Protein AF-A0A443IJJ0-F1 (afdb_monomer_lite)

Organism: NCBI:txid254758

Structure (mmCIF, N/CA/C/O backbone):
data_AF-A0A443IJJ0-F1
#
_entry.id   AF-A0A443IJJ0-F1
#
loop_
_atom_site.group_PDB
_atom_site.id
_atom_site.type_symbol
_atom_site.label_atom_id
_atom_site.label_alt_id
_atom_site.label_comp_id
_atom_site.label_asym_id
_atom_site.label_entity_id
_atom_site.label_seq_id
_atom_site.pdbx_PDB_ins_code
_atom_site.Cartn_x
_atom_site.Cartn_y
_atom_site.Cartn_z
_atom_site.occupancy
_atom_site.B_iso_or_equiv
_atom_site.auth_seq_id
_atom_site.auth_comp_id
_atom_site.auth_asym_id
_atom_site.auth_atom_id
_atom_site.pdbx_PDB_model_num
ATOM 1 N N . MET A 1 1 ? 19.504 5.760 -14.380 1.00 50.19 1 MET A N 1
ATOM 2 C CA . MET A 1 1 ? 19.863 5.958 -12.958 1.00 50.19 1 MET A CA 1
ATOM 3 C C . MET A 1 1 ? 19.095 7.108 -12.305 1.00 50.19 1 MET A C 1
ATOM 5 O O . MET A 1 1 ? 18.280 6.816 -11.445 1.00 50.19 1 MET A O 1
ATOM 9 N N . LEU A 1 2 ? 19.243 8.379 -12.713 1.00 52.38 2 LEU A N 1
ATOM 10 C CA . LEU A 1 2 ? 18.536 9.511 -12.061 1.00 52.38 2 LEU A CA 1
ATOM 11 C C . LEU A 1 2 ? 16.993 9.417 -12.095 1.00 52.38 2 LEU A C 1
ATOM 13 O O . LEU A 1 2 ? 16.340 9.700 -11.095 1.00 52.38 2 LEU A O 1
ATOM 17 N N . ILE A 1 3 ? 16.409 8.955 -13.208 1.00 60.81 3 ILE A N 1
ATOM 18 C CA . ILE A 1 3 ? 14.946 8.785 -13.343 1.00 60.81 3 ILE A CA 1
ATOM 19 C C . ILE A 1 3 ? 14.424 7.639 -12.451 1.00 60.81 3 ILE A C 1
ATOM 21 O O . ILE A 1 3 ? 13.327 7.722 -11.904 1.00 60.81 3 ILE A O 1
ATOM 25 N N . GLY A 1 4 ? 15.232 6.594 -12.252 1.00 62.72 4 GLY A N 1
ATOM 26 C CA . GLY A 1 4 ? 14.886 5.440 -11.422 1.00 62.72 4 GLY A CA 1
ATOM 27 C C . GLY A 1 4 ? 14.870 5.756 -9.926 1.00 62.72 4 GLY A C 1
ATOM 28 O O . GLY A 1 4 ? 13.913 5.411 -9.236 1.00 62.72 4 GLY A O 1
ATOM 29 N N . MET A 1 5 ? 15.864 6.508 -9.437 1.00 66.44 5 MET A N 1
ATOM 30 C CA . MET A 1 5 ? 15.896 6.980 -8.044 1.00 66.44 5 MET A CA 1
ATOM 31 C C . MET A 1 5 ? 14.696 7.867 -7.692 1.00 66.44 5 MET A C 1
ATOM 33 O O . MET A 1 5 ? 14.154 7.751 -6.593 1.00 66.44 5 MET A O 1
ATOM 37 N N . GLY A 1 6 ? 14.250 8.717 -8.624 1.00 72.94 6 GLY A N 1
ATOM 38 C CA . GLY A 1 6 ? 13.055 9.542 -8.431 1.00 72.94 6 GLY A CA 1
ATOM 39 C C . GLY A 1 6 ? 11.790 8.704 -8.217 1.00 72.94 6 GLY A C 1
ATOM 40 O O . GLY A 1 6 ? 11.009 8.989 -7.311 1.00 72.94 6 GLY A O 1
ATOM 41 N N . GLY A 1 7 ? 11.622 7.623 -8.987 1.00 71.75 7 GLY A N 1
ATOM 42 C CA . GLY A 1 7 ? 10.493 6.698 -8.840 1.00 71.75 7 GLY A CA 1
ATOM 43 C C . GLY A 1 7 ? 10.457 5.999 -7.477 1.00 71.75 7 GLY A C 1
ATOM 44 O O . GLY A 1 7 ? 9.388 5.888 -6.868 1.00 71.75 7 GLY A O 1
ATOM 45 N N . ILE A 1 8 ? 11.624 5.609 -6.958 1.00 75.75 8 ILE A N 1
ATOM 46 C CA . ILE A 1 8 ? 11.750 4.967 -5.642 1.00 75.75 8 ILE A CA 1
ATOM 47 C C . ILE A 1 8 ? 11.383 5.958 -4.531 1.00 75.75 8 ILE A C 1
ATOM 49 O O . ILE A 1 8 ? 10.575 5.632 -3.660 1.00 75.75 8 ILE A O 1
ATOM 53 N N . PHE A 1 9 ? 11.918 7.182 -4.584 1.00 82.88 9 PHE A N 1
ATOM 54 C CA . PHE A 1 9 ? 11.635 8.222 -3.589 1.00 82.88 9 PHE A CA 1
ATOM 55 C C . PHE A 1 9 ? 10.151 8.593 -3.541 1.00 82.88 9 PHE A C 1
ATOM 57 O O . PHE A 1 9 ? 9.562 8.666 -2.463 1.00 82.88 9 PHE A O 1
ATOM 64 N N . VAL A 1 10 ? 9.527 8.775 -4.708 1.00 81.62 10 VAL A N 1
ATOM 65 C CA . VAL A 1 10 ? 8.091 9.070 -4.798 1.00 81.62 10 VAL A CA 1
ATOM 66 C C . VAL A 1 10 ? 7.271 7.916 -4.231 1.00 81.62 10 VAL A C 1
ATOM 68 O O . VAL A 1 10 ? 6.369 8.157 -3.434 1.00 81.62 10 VAL A O 1
ATOM 71 N N . SER A 1 11 ? 7.615 6.671 -4.574 1.00 79.44 11 SER A N 1
ATOM 72 C CA . SER A 1 11 ? 6.931 5.475 -4.065 1.00 79.44 11 SER A CA 1
ATOM 73 C C . SER A 1 11 ? 7.027 5.370 -2.542 1.00 79.44 11 SER A C 1
ATOM 75 O O . SER A 1 11 ? 6.032 5.074 -1.882 1.00 79.44 11 SER A O 1
ATOM 77 N N . PHE A 1 12 ? 8.191 5.681 -1.971 1.00 79.81 12 PHE A N 1
ATOM 78 C CA . PHE A 1 12 ? 8.404 5.673 -0.525 1.00 79.81 12 PHE A CA 1
ATOM 79 C C . PHE A 1 12 ? 7.549 6.730 0.190 1.00 79.81 12 PHE A C 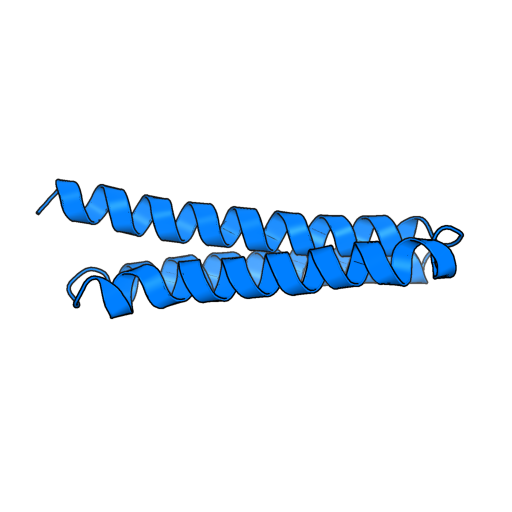1
ATOM 81 O O . PHE A 1 12 ? 6.875 6.425 1.176 1.00 79.81 12 PHE A O 1
ATOM 88 N N . ILE A 1 13 ? 7.507 7.959 -0.339 1.00 87.19 13 ILE A N 1
ATOM 89 C CA . ILE A 1 13 ? 6.658 9.034 0.199 1.00 87.19 13 ILE A CA 1
ATOM 90 C C . ILE A 1 13 ? 5.177 8.647 0.097 1.00 87.19 13 ILE A C 1
ATOM 92 O O . ILE A 1 13 ? 4.430 8.816 1.062 1.00 87.19 13 ILE A O 1
ATOM 96 N N . LEU A 1 14 ? 4.754 8.079 -1.036 1.00 85.62 14 LEU A N 1
ATOM 97 C CA . LEU A 1 14 ? 3.379 7.625 -1.262 1.00 85.62 14 LEU A CA 1
ATOM 98 C C . LEU A 1 14 ? 2.955 6.569 -0.240 1.00 85.62 14 LEU A C 1
ATOM 100 O O . LEU A 1 14 ? 1.896 6.700 0.374 1.00 85.62 14 LEU A O 1
ATOM 104 N N . VAL A 1 15 ? 3.799 5.561 -0.010 1.00 83.00 15 VAL A N 1
ATOM 105 C CA . VAL A 1 15 ? 3.575 4.535 1.016 1.00 83.00 15 VAL A CA 1
ATOM 106 C C . VAL A 1 15 ? 3.472 5.166 2.404 1.00 83.00 15 VAL A C 1
ATOM 108 O O . VAL A 1 15 ? 2.554 4.834 3.152 1.00 83.00 15 VAL A O 1
ATOM 111 N N . GLY A 1 16 ? 4.360 6.107 2.738 1.00 82.12 16 GLY A N 1
ATOM 112 C CA . GLY A 1 16 ? 4.326 6.819 4.016 1.00 82.12 16 GLY A CA 1
ATOM 113 C C . GLY A 1 16 ? 3.013 7.575 4.237 1.00 82.12 16 GLY A C 1
ATOM 114 O O . GLY A 1 16 ? 2.379 7.438 5.285 1.00 82.12 16 GLY A O 1
ATOM 115 N N . VAL A 1 17 ? 2.550 8.320 3.230 1.00 86.88 17 VAL A N 1
ATOM 116 C CA . VAL A 1 17 ? 1.272 9.049 3.283 1.00 86.88 17 VAL A CA 1
ATOM 117 C C . VAL A 1 17 ? 0.089 8.085 3.399 1.00 86.88 17 VAL A C 1
ATOM 119 O O . VAL A 1 17 ? -0.805 8.314 4.215 1.00 86.88 17 VAL A O 1
ATOM 122 N N . LEU A 1 18 ? 0.093 6.984 2.640 1.00 81.94 18 LEU A N 1
ATOM 123 C CA . LEU A 1 18 ? -0.945 5.949 2.694 1.00 81.94 18 LEU A CA 1
ATOM 124 C C . LEU A 1 18 ? -1.008 5.261 4.062 1.00 81.94 18 LEU A C 1
ATOM 126 O O . LEU A 1 18 ? -2.102 5.039 4.585 1.00 81.94 18 LEU A O 1
ATOM 130 N N . ALA A 1 19 ? 0.145 4.974 4.667 1.00 77.25 19 ALA A N 1
ATOM 131 C CA . ALA A 1 19 ? 0.234 4.403 6.004 1.00 77.25 19 ALA A CA 1
ATOM 132 C C . ALA A 1 19 ? -0.317 5.366 7.064 1.00 77.25 19 ALA A C 1
ATOM 134 O O . ALA A 1 19 ? -1.199 4.990 7.838 1.00 77.25 19 ALA A O 1
ATOM 135 N N . LEU A 1 20 ? 0.125 6.630 7.057 1.00 84.00 20 LEU A N 1
ATOM 136 C CA . LEU A 1 20 ? -0.377 7.655 7.978 1.00 84.00 20 LEU A CA 1
ATOM 137 C C . LEU A 1 20 ? -1.884 7.874 7.817 1.00 84.00 20 LEU A C 1
ATOM 139 O O . LEU A 1 20 ? -2.605 7.996 8.811 1.00 84.00 20 LEU A O 1
ATOM 143 N N . TRP A 1 21 ? -2.381 7.886 6.580 1.00 84.75 21 TRP A N 1
ATOM 144 C CA . TRP A 1 21 ? -3.806 8.009 6.297 1.00 84.75 21 TRP A CA 1
ATOM 145 C C . TRP A 1 21 ? -4.597 6.793 6.791 1.00 84.75 21 TRP A C 1
ATOM 147 O O . TRP A 1 21 ? -5.618 6.969 7.458 1.00 84.75 21 TRP A O 1
ATOM 157 N N . GLY A 1 22 ? -4.108 5.573 6.544 1.00 75.56 22 GLY A N 1
ATOM 158 C CA . GLY A 1 22 ? -4.719 4.330 7.020 1.00 75.56 22 GLY A CA 1
ATOM 159 C C . GLY A 1 22 ? -4.824 4.274 8.543 1.00 75.56 22 GLY A C 1
ATOM 160 O O . GLY A 1 22 ? -5.892 3.979 9.087 1.00 75.56 22 GLY A O 1
ATOM 161 N N . VAL A 1 23 ? -3.748 4.647 9.239 1.00 78.44 23 VAL A N 1
ATOM 162 C CA . VAL A 1 23 ? -3.704 4.737 10.705 1.00 78.44 23 VAL A CA 1
ATOM 163 C C . VAL A 1 23 ? -4.663 5.811 11.218 1.00 78.44 23 VAL A C 1
ATOM 165 O O . VAL A 1 23 ? -5.493 5.536 12.085 1.00 78.44 23 VAL A O 1
ATOM 168 N N . LYS A 1 24 ? -4.608 7.029 10.663 1.00 81.44 24 LYS A N 1
ATOM 169 C CA . LYS A 1 24 ? -5.468 8.148 11.082 1.00 81.44 24 LYS A CA 1
ATOM 170 C C . LYS A 1 24 ? -6.948 7.845 10.849 1.00 81.44 24 LYS A C 1
ATOM 172 O O . LYS A 1 24 ? -7.775 8.165 11.702 1.00 81.44 24 LYS A O 1
ATOM 177 N N . TYR A 1 25 ? -7.290 7.202 9.732 1.00 79.44 25 TYR A N 1
ATOM 178 C CA . TYR A 1 25 ? -8.657 6.782 9.434 1.00 79.44 25 TYR A CA 1
ATOM 179 C C . TYR A 1 25 ? -9.149 5.726 10.425 1.00 79.44 25 TYR A C 1
ATOM 181 O O . TYR A 1 25 ? -10.254 5.854 10.953 1.00 79.44 25 TYR A O 1
ATOM 189 N N . THR A 1 26 ? -8.326 4.714 10.706 1.00 76.94 26 THR A N 1
ATOM 190 C CA . THR A 1 26 ? -8.669 3.636 11.645 1.00 76.94 26 THR A CA 1
ATOM 191 C C . THR A 1 26 ? -8.851 4.185 13.059 1.00 76.94 26 THR A C 1
ATOM 193 O O . THR A 1 26 ? -9.859 3.899 13.699 1.00 76.94 26 THR A O 1
ATOM 196 N N . LYS A 1 27 ? -7.949 5.067 13.510 1.00 74.19 27 LYS A N 1
ATOM 197 C CA . LYS A 1 27 ? -8.048 5.738 14.815 1.00 74.19 27 LYS A CA 1
ATOM 198 C C . LYS A 1 27 ? -9.296 6.619 14.929 1.00 74.19 27 LYS A C 1
ATOM 200 O O . LYS A 1 27 ? -9.947 6.625 15.965 1.00 74.19 27 LYS A O 1
ATOM 205 N N . LYS A 1 28 ? -9.672 7.336 13.863 1.00 78.50 28 LYS A N 1
ATOM 206 C CA . LYS A 1 28 ? -10.868 8.198 13.859 1.00 78.50 28 LYS A CA 1
ATOM 207 C C . LYS A 1 28 ? -12.184 7.407 13.888 1.00 78.50 28 LYS A C 1
ATOM 209 O O . LYS A 1 28 ? -13.169 7.908 14.415 1.00 78.50 28 LYS A O 1
ATOM 214 N N . ASN A 1 29 ? -12.211 6.196 13.330 1.00 77.50 29 ASN A N 1
ATOM 215 C CA . ASN A 1 29 ? -13.412 5.352 13.247 1.00 77.50 29 ASN A CA 1
ATOM 216 C C . ASN A 1 29 ? -13.396 4.192 14.255 1.00 77.50 29 ASN A C 1
ATOM 218 O O . ASN A 1 29 ? -14.126 3.217 14.085 1.00 77.50 29 ASN A O 1
ATOM 222 N N . ILE A 1 30 ? -12.554 4.27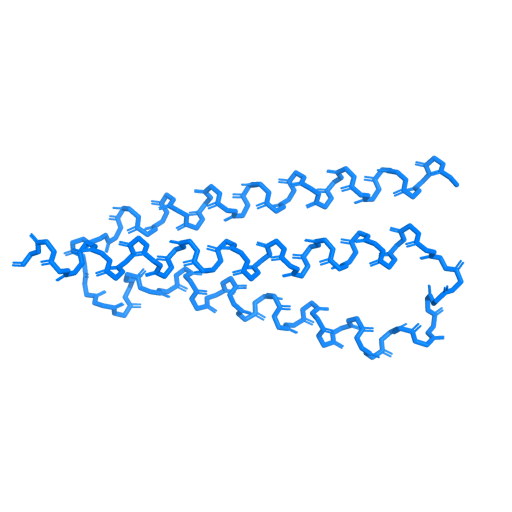2 15.289 1.00 68.44 30 ILE A N 1
ATOM 223 C CA . ILE A 1 30 ? -12.301 3.153 16.201 1.00 68.44 30 ILE A CA 1
ATOM 224 C C . ILE A 1 30 ? -13.511 2.821 17.090 1.00 68.44 30 ILE A C 1
ATOM 226 O O . ILE A 1 30 ? -13.697 1.661 17.444 1.00 68.44 30 ILE A O 1
ATOM 230 N N . HIS A 1 31 ? -14.356 3.821 17.372 1.00 69.00 31 HIS A N 1
ATOM 231 C CA . HIS A 1 31 ? -15.611 3.703 18.130 1.00 69.00 31 HIS A CA 1
ATOM 232 C C . HIS A 1 31 ? -16.844 3.466 17.238 1.00 69.00 31 HIS A C 1
ATOM 234 O O . HIS A 1 31 ? -17.976 3.535 17.703 1.00 69.00 31 HIS A O 1
ATOM 240 N N . THR A 1 32 ? -16.651 3.264 15.933 1.00 70.44 32 THR A N 1
ATOM 241 C CA . THR A 1 32 ? -17.736 3.011 14.973 1.00 70.44 32 THR A CA 1
ATOM 242 C C . THR A 1 32 ? -17.825 1.513 14.653 1.00 70.44 32 THR A C 1
ATOM 244 O O . THR A 1 32 ? -16.882 0.769 14.908 1.00 70.44 32 THR A O 1
ATOM 247 N N . ASP A 1 33 ? -18.933 1.064 14.051 1.00 72.69 33 ASP A N 1
ATOM 248 C CA . ASP A 1 33 ? -19.134 -0.308 13.562 1.00 72.69 33 ASP A CA 1
ATOM 249 C C . ASP A 1 33 ? -17.886 -0.949 12.935 1.00 72.69 33 ASP A C 1
ATOM 251 O O . ASP A 1 33 ? -17.207 -0.330 12.101 1.00 72.69 33 ASP A O 1
ATOM 255 N N . ARG A 1 34 ? -17.669 -2.247 13.214 1.00 68.50 34 ARG A N 1
ATOM 256 C CA . ARG A 1 34 ? -16.571 -3.057 12.642 1.00 68.50 34 ARG A CA 1
ATOM 257 C C . ARG A 1 34 ? -16.384 -2.840 11.140 1.00 68.50 34 ARG A C 1
ATOM 259 O O . ARG A 1 34 ? -15.260 -2.706 10.661 1.00 68.50 34 ARG A O 1
ATOM 266 N N . LYS A 1 35 ? -17.480 -2.748 10.376 1.00 72.56 35 LYS A N 1
ATOM 267 C CA . LYS A 1 35 ? -17.433 -2.529 8.918 1.00 72.56 35 LYS A CA 1
ATOM 268 C C . LYS A 1 35 ? -16.709 -1.236 8.524 1.00 72.56 35 LYS A C 1
ATOM 270 O O . LYS A 1 35 ? -16.015 -1.225 7.511 1.00 72.56 35 LYS A O 1
ATOM 275 N N . LYS A 1 36 ? -16.875 -0.150 9.285 1.00 71.88 36 LYS A N 1
ATOM 276 C CA . LYS A 1 36 ? -16.211 1.140 9.029 1.00 71.88 36 LYS A CA 1
ATOM 277 C C . LYS A 1 36 ? -14.788 1.149 9.583 1.00 71.88 36 LYS A C 1
ATOM 279 O O . LYS A 1 36 ? -13.893 1.649 8.905 1.00 71.88 36 LYS A O 1
ATOM 284 N N . LYS A 1 37 ? -14.572 0.512 10.736 1.00 71.12 37 LYS A N 1
ATOM 285 C CA . LYS A 1 37 ? -13.267 0.357 11.394 1.00 71.12 37 LYS A CA 1
ATOM 286 C C . LYS A 1 37 ? -12.226 -0.322 10.494 1.00 71.12 37 LYS A C 1
ATOM 288 O O . LYS A 1 37 ? -11.138 0.210 10.304 1.00 71.12 37 LYS A O 1
ATOM 293 N N . PHE A 1 38 ? -12.591 -1.428 9.840 1.00 77.81 38 PHE A N 1
ATOM 294 C CA . PHE A 1 38 ? -11.685 -2.179 8.955 1.00 77.81 38 PHE A CA 1
ATOM 295 C C . PHE A 1 38 ? -11.725 -1.743 7.482 1.00 77.81 38 PHE A C 1
ATOM 297 O O . PHE A 1 38 ? -11.039 -2.328 6.641 1.00 77.81 38 PHE A O 1
ATOM 304 N N . LYS A 1 39 ? -12.500 -0.707 7.130 1.00 80.81 39 LYS A N 1
ATOM 305 C CA . LYS A 1 39 ? -12.647 -0.264 5.733 1.00 80.81 39 LYS A CA 1
ATOM 306 C C . LYS A 1 39 ? -11.323 0.217 5.135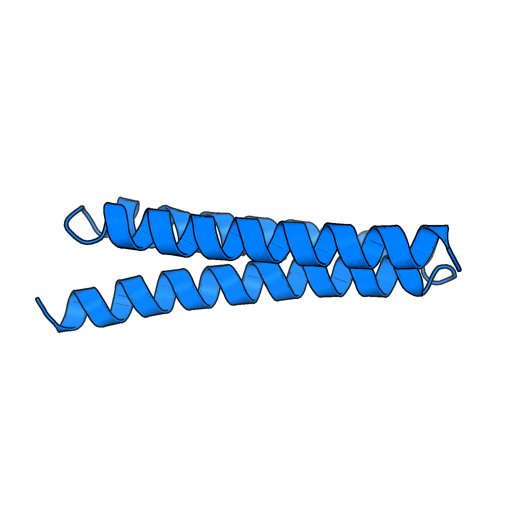 1.00 80.81 39 LYS A C 1
ATOM 308 O O . LYS A 1 39 ? -11.021 -0.126 3.995 1.00 80.81 39 LYS A O 1
ATOM 313 N N . ALA A 1 40 ? -10.531 0.976 5.897 1.00 78.38 40 ALA A N 1
ATOM 314 C CA . ALA A 1 40 ? -9.223 1.449 5.439 1.00 78.38 40 ALA A CA 1
ATOM 315 C C . ALA A 1 40 ? -8.242 0.296 5.217 1.00 78.38 40 ALA A C 1
ATOM 317 O O . ALA A 1 40 ? -7.624 0.241 4.158 1.00 78.38 40 ALA A O 1
ATOM 318 N N . ALA A 1 41 ? -8.164 -0.652 6.159 1.00 81.38 41 ALA A N 1
ATOM 319 C CA . ALA A 1 41 ? -7.350 -1.855 6.004 1.00 81.38 41 ALA A CA 1
ATOM 320 C C . ALA A 1 41 ? -7.756 -2.632 4.742 1.00 81.38 41 ALA A C 1
ATOM 322 O O . ALA A 1 41 ? -6.921 -2.898 3.885 1.00 81.38 41 ALA A O 1
ATOM 323 N N . LYS A 1 42 ? -9.060 -2.885 4.548 1.00 81.56 42 LYS A N 1
ATOM 324 C CA . LYS A 1 42 ? -9.563 -3.582 3.353 1.00 81.56 42 LYS A CA 1
ATOM 325 C C . LYS A 1 42 ? -9.176 -2.872 2.054 1.00 81.56 42 LYS A C 1
ATOM 327 O O . LYS A 1 42 ? -8.767 -3.524 1.099 1.00 81.56 42 LYS A O 1
ATOM 332 N N . ASN A 1 43 ? -9.323 -1.550 2.006 1.00 84.62 43 ASN A N 1
ATOM 333 C CA . ASN A 1 43 ? -9.019 -0.764 0.812 1.00 84.62 43 ASN A CA 1
ATOM 334 C C . ASN A 1 43 ? -7.513 -0.738 0.508 1.00 84.62 43 ASN A C 1
ATOM 336 O O . ASN A 1 43 ? -7.135 -0.877 -0.651 1.00 84.62 43 ASN A O 1
ATOM 340 N N . LEU A 1 44 ? -6.665 -0.600 1.534 1.00 84.81 44 LEU A N 1
ATOM 341 C CA . LEU A 1 44 ? -5.206 -0.660 1.395 1.00 84.81 44 LEU A CA 1
ATOM 342 C C . LEU A 1 44 ? -4.740 -2.051 0.948 1.00 84.81 44 LEU A C 1
ATOM 344 O O . LEU A 1 44 ? -3.881 -2.154 0.075 1.00 84.81 44 LEU A O 1
ATOM 348 N N . LEU A 1 45 ? -5.354 -3.114 1.477 1.00 84.38 45 LEU A N 1
ATOM 349 C CA . LEU A 1 45 ? -5.094 -4.487 1.051 1.00 84.38 45 LEU A CA 1
ATOM 350 C C . LEU A 1 45 ? -5.444 -4.687 -0.428 1.00 84.38 45 LEU A C 1
ATOM 352 O O . LEU A 1 45 ? -4.628 -5.190 -1.191 1.00 84.38 45 LEU A O 1
ATOM 356 N N . LEU A 1 46 ? -6.638 -4.251 -0.843 1.00 87.38 46 LEU A N 1
ATOM 357 C CA . LEU A 1 46 ? -7.082 -4.315 -2.239 1.00 87.38 46 LEU A CA 1
ATOM 358 C C . LEU A 1 46 ? -6.142 -3.546 -3.168 1.00 87.38 46 LEU A C 1
ATOM 360 O O . LEU A 1 46 ? -5.773 -4.068 -4.216 1.00 87.38 46 LEU A O 1
ATOM 364 N N . ALA A 1 47 ? -5.716 -2.345 -2.773 1.00 85.12 47 ALA A N 1
ATOM 365 C CA . ALA A 1 47 ? -4.739 -1.572 -3.531 1.00 85.12 47 ALA A CA 1
ATOM 366 C C . ALA A 1 47 ? -3.413 -2.337 -3.671 1.00 85.12 47 ALA A C 1
ATOM 368 O O . ALA A 1 47 ? -2.915 -2.487 -4.785 1.00 85.12 47 ALA A O 1
ATOM 369 N N . GLY A 1 48 ? -2.885 -2.894 -2.574 1.00 85.50 48 GLY A N 1
ATOM 370 C CA . GLY A 1 48 ? -1.678 -3.726 -2.590 1.00 85.50 48 GLY A CA 1
ATOM 371 C C . GLY A 1 4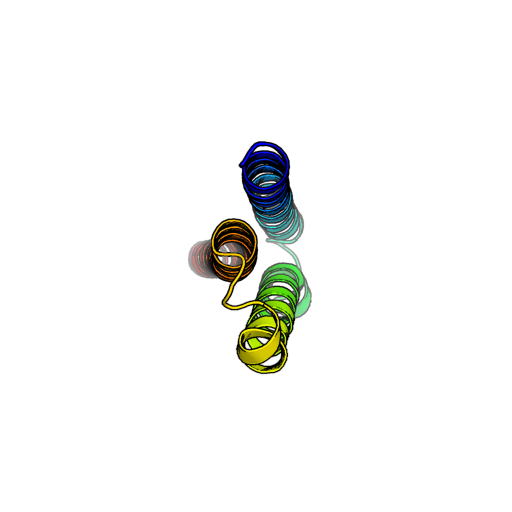8 ? -1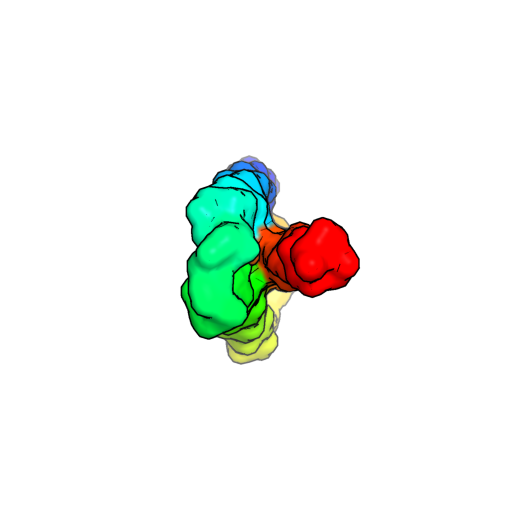.796 -4.929 -3.529 1.00 85.50 48 GLY A C 1
ATOM 372 O O . GLY A 1 48 ? -0.891 -5.172 -4.324 1.00 85.50 48 GLY A O 1
ATOM 373 N N . VAL A 1 49 ? -2.937 -5.631 -3.513 1.00 86.56 49 VAL A N 1
ATOM 374 C CA . VAL A 1 49 ? -3.213 -6.759 -4.420 1.00 86.56 49 VAL A CA 1
ATOM 375 C C . VAL A 1 49 ? -3.259 -6.306 -5.877 1.00 86.56 49 VAL A C 1
ATOM 377 O O . VAL A 1 49 ? -2.612 -6.925 -6.713 1.00 86.56 49 VAL A O 1
ATOM 380 N N . VAL A 1 50 ? -3.976 -5.226 -6.199 1.00 88.50 50 VAL A N 1
ATOM 381 C CA . VAL A 1 50 ? -4.060 -4.710 -7.578 1.00 88.50 50 VAL A CA 1
ATOM 382 C C . VAL A 1 50 ? -2.676 -4.327 -8.100 1.00 88.50 50 VAL A C 1
ATOM 384 O O . VAL A 1 50 ? -2.325 -4.673 -9.227 1.00 88.50 50 VAL A O 1
ATOM 387 N N . ILE A 1 51 ? -1.864 -3.673 -7.270 1.00 85.75 51 ILE A N 1
ATOM 388 C CA . ILE A 1 51 ? -0.493 -3.289 -7.615 1.00 85.75 51 ILE A CA 1
ATOM 389 C C . ILE A 1 51 ? 0.377 -4.539 -7.808 1.00 85.75 51 ILE A C 1
ATOM 391 O O . ILE A 1 51 ? 1.100 -4.622 -8.798 1.00 85.75 51 ILE A O 1
ATOM 395 N N . ALA A 1 52 ? 0.276 -5.542 -6.934 1.00 84.38 52 ALA A N 1
ATOM 396 C CA . ALA A 1 52 ? 1.028 -6.793 -7.054 1.00 84.38 52 ALA A CA 1
ATOM 397 C C . ALA A 1 52 ? 0.626 -7.616 -8.293 1.00 84.38 52 ALA A C 1
ATOM 399 O O . ALA A 1 52 ? 1.486 -8.132 -9.004 1.00 84.38 52 ALA A O 1
ATOM 400 N N . VAL A 1 53 ? -0.669 -7.706 -8.602 1.00 86.88 53 VAL A N 1
ATOM 401 C CA . VAL A 1 53 ? -1.166 -8.373 -9.816 1.00 86.88 53 VAL A CA 1
ATOM 402 C C . VAL A 1 53 ? -0.711 -7.616 -11.063 1.00 86.88 53 VAL A C 1
ATOM 404 O O . VAL A 1 53 ? -0.233 -8.235 -12.013 1.00 86.88 53 VAL A O 1
ATOM 407 N N . GLY A 1 54 ? -0.780 -6.281 -11.036 1.00 84.12 54 GLY A N 1
ATOM 408 C CA . GLY A 1 54 ? -0.212 -5.428 -12.077 1.00 84.12 54 GLY A CA 1
ATOM 409 C C . GLY A 1 54 ? 1.266 -5.737 -12.307 1.00 84.12 54 GLY A C 1
ATOM 410 O O . GLY A 1 54 ? 1.672 -5.947 -13.447 1.00 84.12 54 GLY A O 1
ATOM 411 N N . TYR A 1 55 ? 2.050 -5.888 -11.238 1.00 79.94 55 TYR A N 1
ATOM 412 C CA . TYR A 1 55 ? 3.444 -6.307 -11.353 1.00 79.94 55 TYR A CA 1
ATOM 413 C C . TYR A 1 55 ? 3.581 -7.662 -12.055 1.00 79.94 55 TYR A C 1
ATOM 415 O O . TYR A 1 55 ? 4.322 -7.747 -13.024 1.00 79.94 55 TYR A O 1
ATOM 423 N N . ILE A 1 56 ? 2.853 -8.702 -11.639 1.00 80.62 56 ILE A N 1
ATOM 424 C CA . ILE A 1 56 ? 2.973 -10.049 -12.234 1.00 80.62 56 ILE A CA 1
ATOM 425 C C . ILE A 1 56 ? 2.677 -10.026 -13.741 1.00 80.62 56 ILE A C 1
ATOM 427 O O . ILE A 1 56 ? 3.404 -10.636 -14.527 1.00 80.62 56 ILE A O 1
ATOM 431 N N . ILE A 1 57 ? 1.642 -9.291 -14.156 1.00 84.12 57 ILE A N 1
ATOM 432 C CA . ILE A 1 57 ? 1.243 -9.184 -15.567 1.00 84.12 57 ILE A CA 1
ATOM 433 C C . ILE A 1 57 ? 2.300 -8.420 -16.379 1.00 84.12 57 ILE A C 1
ATOM 435 O O . ILE A 1 57 ? 2.632 -8.807 -17.502 1.00 84.12 57 ILE A O 1
ATOM 439 N N . PHE A 1 58 ? 2.852 -7.343 -15.818 1.00 77.81 58 PHE A N 1
ATOM 440 C CA . PHE A 1 58 ? 3.794 -6.460 -16.508 1.00 77.81 58 PHE A CA 1
ATOM 441 C C . PHE A 1 58 ? 5.273 -6.830 -16.302 1.00 77.81 58 PHE A C 1
ATOM 443 O O . PHE A 1 58 ? 6.131 -6.305 -17.015 1.00 77.81 58 PHE A O 1
ATOM 450 N N . ALA A 1 59 ? 5.591 -7.783 -15.421 1.00 68.94 59 ALA A N 1
ATOM 451 C CA . ALA A 1 59 ? 6.956 -8.182 -15.073 1.00 68.94 59 ALA A CA 1
ATOM 452 C C . ALA A 1 59 ? 7.773 -8.603 -16.301 1.00 68.94 59 ALA A C 1
ATOM 454 O O . ALA A 1 59 ? 8.940 -8.239 -16.418 1.00 68.94 59 ALA A O 1
ATOM 455 N N . LYS A 1 60 ? 7.147 -9.286 -17.272 1.00 63.97 60 LYS A N 1
ATOM 456 C CA . LYS A 1 60 ? 7.809 -9.684 -18.529 1.00 63.97 60 LYS A CA 1
ATOM 457 C C . LYS A 1 60 ? 8.165 -8.508 -19.445 1.00 63.97 60 LYS A C 1
ATOM 459 O O . LYS A 1 60 ? 9.097 -8.630 -20.228 1.00 63.97 60 LYS A O 1
ATOM 464 N N . LYS A 1 61 ? 7.438 -7.385 -19.377 1.00 68.88 61 LYS A N 1
ATOM 465 C CA . LYS A 1 61 ? 7.691 -6.200 -20.221 1.00 68.88 61 LYS A CA 1
ATOM 466 C C . LYS A 1 61 ? 8.712 -5.239 -19.615 1.00 68.88 61 LYS A C 1
ATOM 468 O O . LYS A 1 61 ? 9.344 -4.497 -20.357 1.00 68.88 61 LYS A O 1
ATOM 473 N N . PHE A 1 62 ? 8.870 -5.243 -18.293 1.00 66.75 62 PHE A N 1
ATOM 474 C CA 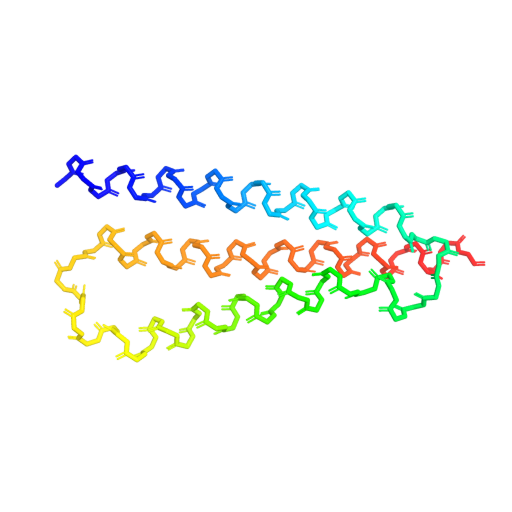. PHE A 1 62 ? 9.659 -4.237 -17.577 1.00 66.75 62 PHE A CA 1
ATOM 475 C C . PHE A 1 62 ? 10.860 -4.800 -16.806 1.00 66.75 62 PHE A C 1
ATOM 477 O O . PHE A 1 62 ? 11.537 -4.029 -16.130 1.00 66.75 62 PHE A O 1
ATOM 484 N N . SER A 1 63 ? 11.187 -6.096 -16.929 1.00 63.72 63 SER A N 1
ATOM 485 C CA . SER A 1 63 ? 12.314 -6.699 -16.188 1.00 63.72 63 SER A CA 1
ATOM 486 C C . SER A 1 63 ? 13.674 -6.063 -16.496 1.00 63.72 63 SER A C 1
ATOM 488 O O . SER A 1 63 ? 14.594 -6.180 -15.694 1.00 63.72 63 SER A O 1
ATOM 490 N N . HIS A 1 64 ? 13.810 -5.369 -17.631 1.00 68.75 64 HIS A N 1
ATOM 491 C CA . HIS A 1 64 ? 15.026 -4.632 -17.984 1.00 68.75 64 HIS A CA 1
ATOM 492 C C . HIS A 1 64 ? 15.232 -3.347 -17.162 1.00 68.75 64 HIS A C 1
ATOM 494 O O . HIS A 1 64 ? 16.347 -2.836 -17.124 1.00 68.75 64 HIS A O 1
ATOM 500 N N . ASN A 1 65 ? 14.198 -2.831 -16.484 1.00 76.88 65 ASN A N 1
ATOM 501 C CA . ASN A 1 65 ? 14.278 -1.629 -15.651 1.00 76.88 65 ASN A CA 1
ATOM 502 C C . ASN A 1 65 ? 14.156 -1.988 -14.162 1.00 76.88 65 ASN A C 1
ATOM 504 O O . ASN A 1 65 ? 13.079 -1.927 -13.567 1.00 76.88 65 ASN A O 1
ATOM 508 N N . ILE A 1 66 ? 15.287 -2.351 -13.553 1.00 76.88 66 ILE A N 1
ATOM 509 C CA . ILE A 1 66 ? 15.377 -2.784 -12.148 1.00 76.88 66 ILE A CA 1
ATOM 510 C C . ILE A 1 66 ? 14.829 -1.719 -11.182 1.00 76.88 66 ILE A C 1
ATOM 512 O O . ILE A 1 66 ? 14.071 -2.054 -10.275 1.00 76.88 66 ILE A O 1
ATOM 516 N N . ASP A 1 67 ? 15.128 -0.436 -11.407 1.00 76.38 67 ASP A N 1
ATOM 517 C CA . ASP A 1 67 ? 14.652 0.668 -10.555 1.00 76.38 67 ASP A CA 1
ATOM 518 C C . ASP A 1 67 ? 13.114 0.738 -10.486 1.00 76.38 67 ASP A C 1
ATOM 520 O O . ASP A 1 67 ? 12.515 1.026 -9.444 1.00 76.38 67 ASP A O 1
ATOM 524 N N . PHE A 1 68 ? 12.458 0.439 -11.608 1.00 76.50 68 PHE A N 1
ATOM 525 C CA . PHE A 1 68 ? 11.005 0.424 -11.714 1.00 76.50 68 PHE A CA 1
ATOM 526 C C . PHE A 1 68 ? 10.404 -0.780 -10.991 1.00 76.50 68 PHE A C 1
ATOM 528 O O . PHE A 1 68 ? 9.436 -0.635 -10.248 1.00 76.50 68 PHE A O 1
ATOM 535 N N . VAL A 1 69 ? 11.022 -1.952 -11.153 1.00 81.06 69 VAL A N 1
ATOM 536 C CA . VAL A 1 69 ? 10.645 -3.178 -10.441 1.00 81.06 69 VAL A CA 1
ATOM 537 C C . VAL A 1 69 ? 10.738 -2.969 -8.927 1.00 81.06 69 VAL A C 1
ATOM 539 O O . VAL A 1 69 ? 9.785 -3.266 -8.209 1.00 81.06 69 VAL A O 1
ATOM 542 N N . ILE A 1 70 ? 11.840 -2.386 -8.445 1.00 81.56 70 ILE A N 1
ATOM 543 C CA . ILE A 1 70 ? 12.041 -2.081 -7.022 1.00 81.56 70 ILE A CA 1
ATOM 544 C C . ILE A 1 70 ? 10.980 -1.100 -6.517 1.00 81.56 70 ILE A C 1
ATOM 546 O O . ILE A 1 70 ? 10.357 -1.365 -5.491 1.00 81.56 70 ILE A O 1
ATOM 550 N N . SER A 1 71 ? 10.727 -0.005 -7.242 1.00 81.75 71 SER A N 1
ATOM 551 C CA . SER A 1 71 ? 9.697 0.982 -6.874 1.00 81.75 71 SER A CA 1
ATOM 552 C C . SER A 1 71 ? 8.315 0.339 -6.746 1.00 81.75 71 SER A C 1
ATOM 554 O O . SER A 1 71 ? 7.578 0.598 -5.797 1.00 81.75 71 SER A O 1
ATOM 556 N N . TRP A 1 72 ? 7.976 -0.547 -7.682 1.00 84.44 72 TRP A N 1
ATOM 557 C CA . TRP A 1 72 ? 6.686 -1.224 -7.721 1.00 84.44 72 TRP A CA 1
ATOM 558 C C . TRP A 1 72 ? 6.520 -2.217 -6.565 1.00 84.44 72 TRP A C 1
ATOM 560 O O . TRP A 1 72 ? 5.476 -2.242 -5.908 1.00 84.44 72 TRP A O 1
ATOM 570 N N . ILE A 1 73 ? 7.559 -3.006 -6.275 1.00 84.62 73 ILE A N 1
ATOM 571 C CA . ILE A 1 73 ? 7.579 -3.940 -5.140 1.00 84.62 73 ILE A CA 1
ATOM 572 C C . ILE A 1 73 ? 7.483 -3.175 -3.818 1.00 84.62 73 ILE A C 1
ATOM 574 O O . ILE A 1 73 ? 6.705 -3.557 -2.940 1.00 84.62 73 ILE A O 1
ATOM 578 N N . LEU A 1 74 ? 8.232 -2.079 -3.679 1.00 86.50 74 LEU A N 1
ATOM 579 C CA . LEU A 1 74 ? 8.183 -1.192 -2.518 1.00 86.50 74 LEU A CA 1
ATOM 580 C C . LEU A 1 74 ? 6.763 -0.647 -2.292 1.00 86.50 74 LEU A C 1
ATOM 582 O O . LEU A 1 74 ? 6.267 -0.634 -1.169 1.00 86.50 74 LEU A O 1
ATOM 586 N N . LEU A 1 75 ? 6.077 -0.252 -3.364 1.00 84.69 75 LEU A N 1
ATOM 587 C CA . LEU A 1 75 ? 4.721 0.280 -3.282 1.00 84.69 75 LEU A CA 1
ATOM 588 C C . LEU A 1 75 ? 3.699 -0.808 -2.900 1.00 84.69 75 LEU A C 1
ATOM 590 O O . LEU A 1 75 ? 2.862 -0.588 -2.024 1.00 84.69 75 LEU A O 1
ATOM 594 N N . ALA A 1 76 ? 3.803 -2.007 -3.484 1.00 86.19 76 ALA A N 1
ATOM 595 C CA . ALA A 1 76 ? 2.955 -3.150 -3.133 1.00 86.19 76 ALA A CA 1
ATOM 596 C C . ALA A 1 76 ? 3.131 -3.572 -1.663 1.00 86.19 76 ALA A C 1
ATOM 598 O O . ALA A 1 76 ? 2.160 -3.647 -0.907 1.00 86.19 76 ALA A O 1
ATOM 599 N N . SER A 1 77 ? 4.378 -3.809 -1.247 1.00 86.94 77 SER A N 1
ATOM 600 C CA . SER A 1 77 ? 4.731 -4.182 0.130 1.00 86.94 77 SER A CA 1
ATOM 601 C C . SER A 1 77 ? 4.338 -3.102 1.137 1.00 86.94 77 SER A C 1
ATOM 603 O O . SER A 1 77 ? 3.776 -3.419 2.185 1.00 86.94 77 SER A O 1
ATOM 605 N N . GLY A 1 78 ? 4.528 -1.829 0.792 1.00 85.88 78 GLY A N 1
ATOM 606 C CA . GLY A 1 78 ? 4.092 -0.694 1.594 1.00 85.88 78 GLY A CA 1
ATOM 607 C C . GLY A 1 78 ? 2.580 -0.650 1.822 1.00 85.88 78 GLY A C 1
ATOM 608 O O . GLY A 1 78 ? 2.132 -0.456 2.952 1.00 85.88 78 GLY A O 1
ATOM 609 N N . CYS A 1 79 ? 1.779 -0.903 0.782 1.00 86.12 79 CYS A N 1
ATOM 610 C CA . CYS A 1 79 ? 0.322 -1.017 0.903 1.00 86.12 79 CYS A CA 1
ATOM 611 C C . CYS A 1 79 ? -0.095 -2.184 1.811 1.00 86.12 79 CYS A C 1
ATOM 613 O O . CYS A 1 79 ? -0.978 -2.020 2.657 1.00 86.12 79 CYS A O 1
ATOM 615 N N . PHE A 1 80 ? 0.556 -3.346 1.685 1.00 87.88 80 PHE A N 1
ATOM 616 C CA . PHE A 1 80 ? 0.296 -4.488 2.567 1.00 87.88 80 PHE A CA 1
ATOM 617 C C . PHE A 1 80 ? 0.664 -4.191 4.021 1.00 87.88 80 PHE A C 1
ATOM 619 O O . PHE A 1 80 ? -0.119 -4.490 4.923 1.00 87.88 80 PHE A O 1
ATOM 626 N N . PHE A 1 81 ? 1.804 -3.545 4.254 1.00 87.94 81 PHE A N 1
ATOM 627 C CA . PHE A 1 81 ? 2.237 -3.140 5.586 1.00 87.94 81 PHE A CA 1
ATOM 628 C C . PHE A 1 81 ? 1.270 -2.128 6.220 1.00 87.94 81 PHE A C 1
ATOM 630 O O . PHE A 1 81 ? 0.819 -2.321 7.349 1.00 87.94 81 PHE A O 1
ATOM 637 N N . ALA A 1 82 ? 0.869 -1.095 5.472 1.00 84.38 82 ALA A N 1
ATOM 638 C CA . ALA A 1 82 ? -0.116 -0.106 5.911 1.00 84.38 82 ALA A CA 1
ATOM 639 C C . ALA A 1 82 ? -1.475 -0.746 6.243 1.00 84.38 82 ALA A C 1
ATOM 641 O O . ALA A 1 82 ? -2.097 -0.411 7.254 1.00 84.38 82 ALA A O 1
ATOM 642 N N . SER A 1 83 ? -1.921 -1.697 5.418 1.00 87.12 83 SER A N 1
ATOM 643 C CA . SER A 1 83 ? -3.119 -2.493 5.685 1.00 87.12 83 SER A CA 1
ATOM 644 C C . SER A 1 83 ? -2.987 -3.301 6.977 1.00 87.12 83 SER A C 1
ATOM 646 O O . SER A 1 83 ? -3.905 -3.295 7.796 1.00 87.12 83 SER A O 1
ATOM 648 N N . GLY A 1 84 ? -1.853 -3.980 7.172 1.00 84.94 84 GLY A N 1
ATOM 649 C CA . GLY A 1 84 ? -1.569 -4.762 8.374 1.00 84.94 84 GLY A CA 1
ATOM 650 C C . GLY A 1 84 ? -1.610 -3.909 9.640 1.00 84.94 84 GLY A C 1
ATOM 651 O O . GLY A 1 84 ? -2.298 -4.271 10.590 1.00 84.94 84 GLY A O 1
ATOM 652 N N . LEU A 1 85 ? -0.972 -2.734 9.626 1.00 85.25 85 LEU A N 1
ATOM 653 C CA . LEU A 1 85 ? -1.015 -1.777 10.738 1.00 85.25 85 LEU A CA 1
ATOM 654 C C . LEU A 1 85 ? -2.440 -1.308 11.047 1.00 85.25 85 LEU A C 1
ATOM 656 O O . LEU A 1 85 ? -2.854 -1.311 12.205 1.00 85.25 85 LEU A O 1
ATOM 660 N N . ALA A 1 86 ? -3.212 -0.933 10.024 1.00 82.94 86 ALA A N 1
ATOM 661 C CA . ALA A 1 86 ? -4.607 -0.535 10.199 1.00 82.94 86 ALA A CA 1
ATOM 662 C C . ALA A 1 86 ? -5.453 -1.678 10.790 1.00 82.94 86 ALA A C 1
ATOM 664 O O . ALA A 1 86 ? -6.264 -1.455 11.688 1.00 82.94 86 ALA A O 1
ATOM 665 N N . PHE A 1 87 ? -5.238 -2.914 10.335 1.00 83.38 87 PHE A N 1
ATOM 666 C CA . PHE A 1 87 ? -5.930 -4.082 10.872 1.00 83.38 87 PHE A CA 1
ATOM 667 C C . PHE A 1 87 ? -5.540 -4.357 12.329 1.00 83.38 87 PHE A C 1
ATOM 669 O O . PHE A 1 87 ? -6.411 -4.600 13.160 1.00 83.38 87 PHE A O 1
ATOM 676 N N . PHE A 1 88 ? -4.251 -4.261 12.652 1.00 83.81 88 PHE A N 1
ATOM 677 C CA . PHE A 1 88 ? -3.720 -4.500 13.990 1.00 83.81 88 PHE A CA 1
ATOM 678 C C . PHE A 1 88 ? -4.240 -3.480 15.009 1.00 83.81 88 PHE A C 1
ATOM 680 O O . PHE A 1 88 ? -4.720 -3.867 16.071 1.00 83.81 88 PHE A O 1
ATOM 687 N N . ILE A 1 89 ? -4.234 -2.189 14.654 1.00 80.00 89 ILE A N 1
ATOM 688 C CA . ILE A 1 89 ? -4.812 -1.114 15.476 1.00 80.00 89 ILE A CA 1
ATOM 689 C C . ILE A 1 89 ? -6.308 -1.349 15.685 1.00 80.00 89 ILE A C 1
ATOM 691 O O . ILE A 1 89 ? -6.807 -1.227 16.801 1.00 80.00 89 ILE A O 1
ATOM 695 N N . GLY A 1 90 ? -7.030 -1.709 14.619 1.00 76.19 90 GLY A N 1
ATOM 696 C CA . GLY A 1 90 ? -8.442 -2.049 14.722 1.00 76.19 90 GLY A CA 1
ATOM 697 C C . GLY A 1 90 ? -8.685 -3.232 15.667 1.00 76.19 90 GLY A C 1
ATOM 698 O O . GLY A 1 90 ? -9.573 -3.166 16.511 1.00 76.19 90 GLY A O 1
ATOM 699 N N . TYR A 1 91 ? -7.883 -4.288 15.564 1.00 80.25 91 TYR A N 1
ATOM 700 C CA . TYR A 1 91 ? -8.033 -5.498 16.366 1.00 80.25 91 TYR A CA 1
ATOM 701 C C . TYR A 1 91 ? -7.732 -5.276 17.855 1.00 80.25 91 TYR A C 1
ATOM 703 O O . TYR A 1 91 ? -8.547 -5.651 18.693 1.00 80.25 91 TYR A O 1
ATOM 711 N N . TYR A 1 92 ? -6.609 -4.632 18.195 1.00 76.81 92 TYR A N 1
ATOM 712 C CA . TYR A 1 92 ? -6.248 -4.363 19.595 1.00 76.81 92 TYR A CA 1
ATOM 713 C C . TYR A 1 92 ? -7.295 -3.503 20.295 1.00 76.81 92 TYR A C 1
ATOM 715 O O . TYR A 1 92 ? -7.788 -3.855 21.359 1.00 76.81 92 TYR A O 1
ATOM 723 N N . ASN A 1 93 ? -7.750 -2.449 19.626 1.00 72.44 93 ASN A N 1
ATOM 724 C CA . ASN A 1 93 ? -8.745 -1.548 20.190 1.00 72.44 93 ASN A CA 1
ATOM 725 C C . ASN A 1 93 ? -10.167 -2.144 20.224 1.00 72.44 93 ASN A C 1
ATOM 727 O O . ASN A 1 93 ? -11.099 -1.467 20.637 1.00 72.44 93 ASN A O 1
ATOM 731 N N . GLU A 1 94 ? -10.374 -3.354 19.691 1.00 66.31 94 GLU A N 1
ATOM 732 C CA . GLU A 1 94 ? -11.594 -4.148 19.911 1.00 66.31 94 GLU A CA 1
ATOM 733 C C . GLU A 1 94 ? -11.502 -5.044 21.146 1.00 66.31 94 GLU A C 1
ATOM 735 O O . GLU A 1 94 ? -12.536 -5.451 21.650 1.00 66.31 94 GLU A O 1
ATOM 740 N N . LYS A 1 95 ? -10.287 -5.378 21.599 1.00 59.94 95 LYS A N 1
ATOM 741 C CA . LYS A 1 95 ? -10.055 -6.182 22.806 1.00 59.94 95 LYS A CA 1
ATOM 742 C C . LYS A 1 95 ? -9.989 -5.348 24.085 1.00 59.94 95 LYS A C 1
ATOM 744 O O . LYS A 1 95 ? -10.223 -5.902 25.150 1.00 59.94 95 LYS A O 1
ATOM 749 N N . ASP A 1 96 ? -9.648 -4.064 23.975 1.00 54.06 96 ASP A N 1
ATOM 750 C CA . ASP A 1 96 ? -9.626 -3.111 25.097 1.00 54.06 96 ASP A CA 1
ATOM 751 C C . ASP A 1 96 ? -11.018 -2.530 25.452 1.00 54.06 96 ASP A C 1
ATOM 753 O O . ASP A 1 96 ? -11.126 -1.746 26.394 1.00 54.06 96 ASP A O 1
ATOM 757 N N . LEU A 1 97 ? -12.075 -2.884 24.705 1.00 47.94 97 LEU A N 1
ATOM 758 C CA . LEU A 1 97 ? -13.479 -2.487 24.922 1.00 47.94 97 LEU A CA 1
ATOM 759 C C . LEU A 1 97 ? -14.312 -3.694 25.363 1.00 47.94 97 LEU A C 1
ATOM 761 O O . LEU A 1 97 ? -15.190 -3.496 26.230 1.00 47.94 97 LEU A O 1
#

Sequence (97 aa):
MLIGMGGIFVSFILVGVLALWGVKYTKKNIHTDRKKKFKAAKNLLLAGVVIAVGYIIFAKKFSHNIDFVISWILLASGCFFASGLAFFIGYYNEKDL

Radius of gyration: 15.55 Å; chains: 1; bounding box: 39×20×45 Å

pLDDT: mean 77.79, std 8.89, range [47.94, 88.5]

Secondary structure (DSSP, 8-state):
-HHHHHHHHHHHHHHHHHHHHHHHHHHHTTTS-HHHHTHHHHHHHHHHHHHHHHHHHHHHHHTT-HHHHHHHHHHHHHHHHHHHHHHHHHHHHHH--

Foldseek 3Di:
DVVLVVLQVVLLVVLVVLLVVLQVQLVVCLVPDPCSNLVSLVVLLVVLVVLVVVCVVCVVVCVVPVSNNNSSVSNSVSSNVSSVNSVVSSVVSVVVD